Protein AF-A0A932UAV8-F1 (afdb_monomer_lite)

Secondary structure (DSSP, 8-state):
---HHHHHHHHHS-HHHHHHHHHTT--SHHHHHHHHHHHHSTT-EE-HHHHHHHHT-S-HHHHHHHHHHHHHTTSEEEEEETTEEEEEE---HHHIIIIIHHHHHHSS-HHHHHHHHHHHHHHHHHHHTS-------

Structure (mmCIF, N/CA/C/O backbone):
data_AF-A0A932UAV8-F1
#
_entry.id   AF-A0A932UAV8-F1
#
loop_
_atom_site.group_PDB
_atom_site.id
_atom_site.type_symbol
_atom_site.label_atom_id
_atom_site.label_alt_id
_atom_site.label_comp_id
_atom_site.label_asym_id
_atom_site.label_entity_id
_atom_site.label_seq_id
_atom_site.pdbx_PDB_ins_code
_atom_site.Cartn_x
_atom_site.Cartn_y
_atom_site.Cartn_z
_atom_site.occupancy
_atom_site.B_iso_or_equiv
_atom_site.auth_seq_id
_atom_site.auth_comp_id
_atom_site.auth_asym_id
_atom_site.auth_atom_id
_atom_site.pdbx_PDB_model_num
ATOM 1 N N . MET A 1 1 ? -23.025 15.749 12.749 1.00 43.56 1 MET A N 1
ATOM 2 C CA . MET A 1 1 ? -23.754 14.671 13.447 1.00 43.56 1 MET A CA 1
ATOM 3 C C . MET A 1 1 ? -23.169 13.366 12.948 1.00 43.56 1 MET A C 1
ATOM 5 O O . MET A 1 1 ? -23.344 13.074 11.774 1.00 43.56 1 MET A O 1
ATOM 9 N N . LEU A 1 2 ? -22.379 12.678 13.774 1.00 46.59 2 LEU A N 1
ATOM 10 C CA . LEU A 1 2 ? -21.867 11.349 13.431 1.00 46.59 2 LEU A CA 1
ATOM 11 C C . LEU A 1 2 ? -23.029 10.349 13.519 1.00 46.59 2 LEU A C 1
ATOM 13 O O . LEU A 1 2 ? -23.882 10.472 14.400 1.00 46.59 2 LEU A O 1
ATOM 17 N N . SER A 1 3 ? -23.096 9.406 12.582 1.00 54.75 3 SER A N 1
ATOM 18 C CA . SER A 1 3 ? -24.068 8.305 12.627 1.00 54.75 3 SER A CA 1
ATOM 19 C C . SER A 1 3 ? -23.856 7.461 13.894 1.00 54.75 3 SER A C 1
ATOM 21 O O . SER A 1 3 ? -22.733 7.344 14.374 1.00 54.75 3 SER A O 1
ATOM 23 N N . VAL A 1 4 ? -24.903 6.822 14.429 1.00 53.62 4 VAL A N 1
ATOM 24 C CA . VAL A 1 4 ? -24.816 5.941 15.619 1.00 53.62 4 VAL A CA 1
ATOM 25 C C . VAL A 1 4 ? -23.748 4.842 15.449 1.00 53.62 4 VAL A C 1
ATOM 27 O O . VAL A 1 4 ? -23.095 4.467 16.422 1.00 53.62 4 VAL A O 1
ATOM 30 N N . ASN A 1 5 ? -23.487 4.398 14.212 1.00 55.03 5 ASN A N 1
ATOM 31 C CA . ASN A 1 5 ? -22.385 3.478 13.899 1.00 55.03 5 ASN A CA 1
ATOM 32 C C . ASN A 1 5 ? -20.998 4.135 13.968 1.00 55.03 5 ASN A C 1
ATOM 34 O O . ASN A 1 5 ? -20.042 3.487 14.379 1.00 55.03 5 ASN A O 1
ATOM 38 N N . GLU A 1 6 ? -20.865 5.412 13.604 1.00 53.34 6 GLU A N 1
ATOM 39 C CA . GLU A 1 6 ? -19.584 6.123 13.690 1.00 53.34 6 GLU A CA 1
ATOM 40 C C . GLU A 1 6 ? -19.158 6.345 15.141 1.00 53.34 6 GLU A C 1
ATOM 42 O O . GLU A 1 6 ? -17.980 6.203 15.440 1.00 53.34 6 GLU A O 1
ATOM 47 N N . THR A 1 7 ? -20.095 6.623 16.053 1.00 55.97 7 THR A N 1
ATOM 48 C CA . THR A 1 7 ? -19.791 6.776 17.486 1.00 55.97 7 THR A CA 1
ATOM 49 C C . THR A 1 7 ? -19.331 5.456 18.110 1.00 55.97 7 THR A C 1
ATOM 51 O O . THR A 1 7 ? -18.426 5.443 18.937 1.00 55.97 7 THR A O 1
ATOM 54 N N . ARG A 1 8 ? -19.919 4.328 17.695 1.00 55.84 8 ARG A N 1
ATOM 55 C CA . ARG A 1 8 ? -19.572 2.991 18.200 1.00 55.84 8 ARG A CA 1
ATOM 56 C C . ARG A 1 8 ? -18.210 2.513 17.687 1.00 55.84 8 ARG A C 1
ATOM 58 O O . ARG A 1 8 ? -17.405 2.020 18.468 1.00 55.84 8 ARG A O 1
ATOM 65 N N . VAL A 1 9 ? -17.926 2.734 16.404 1.00 56.09 9 VAL A N 1
ATOM 66 C CA . VAL A 1 9 ? -16.630 2.401 15.792 1.00 56.09 9 VAL A CA 1
ATOM 67 C C . VAL A 1 9 ? -15.515 3.339 16.271 1.00 56.09 9 VAL A C 1
ATOM 69 O O . VAL A 1 9 ? -14.399 2.879 16.484 1.00 56.09 9 VAL A O 1
ATOM 72 N N . ALA A 1 10 ? -15.807 4.619 16.532 1.00 55.34 10 ALA A N 1
ATOM 73 C CA . ALA A 1 10 ? -14.852 5.557 17.136 1.00 55.34 10 ALA A CA 1
ATOM 74 C C . ALA A 1 10 ? -14.474 5.205 18.588 1.00 55.34 10 ALA A C 1
ATOM 76 O O . ALA A 1 10 ? -13.450 5.661 19.078 1.00 55.34 10 ALA A O 1
ATOM 77 N N . HIS A 1 11 ? -15.280 4.398 19.287 1.00 52.75 11 HIS A N 1
ATOM 78 C CA . HIS A 1 11 ? -14.905 3.838 20.589 1.00 52.75 11 HIS A CA 1
ATOM 79 C C . HIS A 1 11 ? -14.075 2.547 20.476 1.00 52.75 11 HIS A C 1
ATOM 81 O O . HIS A 1 11 ? -13.339 2.231 21.408 1.00 52.75 11 HIS A O 1
ATOM 87 N N . LEU A 1 12 ? -14.196 1.808 19.366 1.00 52.94 12 LEU A N 1
ATOM 88 C CA . LEU A 1 12 ? -13.454 0.564 19.101 1.00 52.94 12 LEU A CA 1
ATOM 89 C C . LEU A 1 12 ? -12.072 0.823 18.497 1.00 52.94 12 LEU A C 1
ATOM 91 O O . LEU A 1 12 ? -11.133 0.074 18.745 1.00 52.94 12 LEU A O 1
ATOM 95 N N . LEU A 1 13 ? -11.942 1.904 17.734 1.00 57.59 13 LEU A N 1
ATOM 96 C CA . LEU A 1 13 ? -10.672 2.407 17.244 1.00 57.59 13 LEU A CA 1
ATOM 97 C C . LEU A 1 13 ? -10.260 3.571 18.122 1.00 57.59 13 LEU A C 1
ATOM 99 O O . LEU A 1 13 ? -10.913 4.609 18.100 1.00 57.59 13 LEU A O 1
ATOM 103 N N . ALA A 1 14 ? -9.154 3.442 18.852 1.00 59.00 14 ALA A N 1
ATOM 104 C CA . ALA A 1 14 ? -8.513 4.647 19.357 1.00 59.00 14 ALA A CA 1
ATOM 105 C C . ALA A 1 14 ? -8.225 5.547 18.140 1.00 59.00 14 ALA A C 1
ATOM 107 O O . ALA A 1 14 ? -7.671 5.063 17.150 1.00 59.00 14 ALA A O 1
ATOM 108 N N . ASP A 1 15 ? -8.595 6.832 18.192 1.00 57.00 15 ASP A N 1
ATOM 109 C CA . ASP A 1 15 ? -8.359 7.810 17.109 1.00 57.00 15 ASP A CA 1
ATOM 110 C C . ASP A 1 15 ? -6.904 7.772 16.578 1.00 57.00 15 ASP A C 1
ATOM 112 O O . ASP A 1 15 ? -6.629 8.085 15.415 1.00 57.00 15 ASP A O 1
ATOM 116 N N . ASP A 1 16 ? -5.973 7.303 17.412 1.00 64.81 16 ASP A N 1
ATOM 117 C CA . ASP A 1 16 ? -4.572 7.074 17.087 1.00 64.81 16 ASP A CA 1
ATOM 118 C C . ASP A 1 16 ? -4.305 5.940 16.084 1.00 64.81 16 ASP A C 1
ATOM 120 O O . ASP A 1 16 ? -3.367 6.065 15.304 1.00 64.81 16 ASP A O 1
ATOM 124 N N . GLU A 1 17 ? -5.089 4.860 16.021 1.00 68.44 17 GLU A N 1
ATOM 125 C CA . GLU A 1 17 ? -4.768 3.691 15.176 1.00 68.44 17 GLU A CA 1
ATOM 126 C C . GLU A 1 17 ? -4.988 3.966 13.689 1.00 68.44 17 GLU A C 1
ATOM 128 O O . GLU A 1 17 ? -4.138 3.678 12.842 1.00 68.44 17 GLU A O 1
ATOM 133 N N . VAL A 1 18 ? -6.106 4.607 13.356 1.00 70.06 18 VAL A N 1
ATOM 134 C CA . VAL A 1 18 ? -6.336 5.074 11.985 1.00 70.06 18 VAL A CA 1
ATOM 135 C C . VAL A 1 18 ? -5.439 6.276 11.688 1.00 70.06 18 VAL A C 1
ATOM 137 O O . VAL A 1 18 ? -4.898 6.395 10.586 1.00 70.06 18 VAL A O 1
ATOM 140 N N . GLY A 1 19 ? -5.190 7.112 12.705 1.00 72.12 19 GLY A N 1
ATOM 141 C CA . GLY A 1 19 ? -4.146 8.135 12.716 1.00 72.12 19 GLY A CA 1
ATOM 142 C C . GLY A 1 19 ? -2.790 7.609 12.245 1.00 72.12 19 GLY A C 1
ATOM 143 O O . GLY A 1 19 ? -2.144 8.244 11.410 1.00 72.12 19 GLY A O 1
ATOM 144 N N . VAL A 1 20 ? -2.377 6.438 12.734 1.00 77.44 20 VAL A N 1
ATOM 145 C CA . VAL A 1 20 ? -1.132 5.765 12.350 1.00 77.44 20 VAL A CA 1
ATOM 146 C C . VAL A 1 20 ? -1.156 5.377 10.874 1.00 77.44 20 VAL A C 1
ATOM 148 O O . VAL A 1 20 ? -0.211 5.722 10.172 1.00 77.44 20 VAL A O 1
ATOM 151 N N . LEU A 1 21 ? -2.238 4.776 10.360 1.00 78.25 21 LEU A N 1
ATOM 152 C CA . LEU A 1 21 ? -2.345 4.445 8.928 1.00 78.25 21 LEU A CA 1
ATOM 153 C C . LEU A 1 21 ? -2.166 5.680 8.035 1.00 78.25 21 LEU A C 1
ATOM 155 O O . LEU A 1 21 ? -1.359 5.656 7.101 1.00 78.25 21 LEU A O 1
ATOM 159 N N . TRP A 1 22 ? -2.855 6.782 8.350 1.00 80.81 22 TRP A N 1
ATOM 160 C CA . TRP A 1 22 ? -2.721 8.024 7.584 1.00 80.81 22 TRP A CA 1
ATOM 161 C C . TRP A 1 22 ? -1.314 8.615 7.673 1.00 80.81 22 TRP A C 1
ATOM 163 O O . TRP A 1 22 ? -0.756 9.001 6.645 1.00 80.81 22 TRP A O 1
ATOM 173 N N . LYS A 1 23 ? -0.723 8.665 8.874 1.00 81.00 23 LYS A N 1
ATOM 174 C CA . LYS A 1 23 ? 0.645 9.171 9.092 1.00 81.00 23 LYS A CA 1
ATOM 175 C C . LYS A 1 23 ? 1.697 8.312 8.386 1.00 81.00 23 LYS A C 1
ATOM 177 O O . LYS A 1 23 ? 2.715 8.839 7.952 1.00 81.00 23 LYS A O 1
ATOM 182 N N . SER A 1 24 ? 1.435 7.018 8.220 1.00 79.50 24 SER A N 1
ATOM 183 C CA . SER A 1 24 ? 2.285 6.088 7.474 1.00 79.50 24 SER A CA 1
ATOM 184 C C . SER A 1 24 ? 2.089 6.152 5.950 1.00 79.50 24 SER A C 1
ATOM 186 O O . SER A 1 24 ? 2.740 5.417 5.211 1.00 79.50 24 SER A O 1
ATOM 188 N N . GLY A 1 25 ? 1.209 7.028 5.454 1.00 83.75 25 GLY A N 1
ATOM 189 C CA . GLY A 1 25 ? 0.962 7.215 4.023 1.00 83.75 25 GLY A CA 1
ATOM 190 C C . GLY A 1 25 ? -0.101 6.286 3.432 1.00 83.75 25 GLY A C 1
ATOM 191 O O . GLY A 1 25 ? -0.342 6.351 2.226 1.00 83.75 25 GLY A O 1
ATOM 192 N N . VAL A 1 26 ? -0.772 5.467 4.253 1.00 87.50 26 VAL A N 1
ATOM 193 C CA . VAL A 1 26 ? -1.912 4.623 3.859 1.00 87.50 26 VAL A CA 1
ATOM 194 C C . VAL A 1 26 ? -3.192 5.451 3.935 1.00 87.50 26 VAL A C 1
ATOM 196 O O . VAL A 1 26 ? -3.972 5.382 4.881 1.00 87.50 26 VAL A O 1
ATOM 199 N N . ASP A 1 27 ? -3.386 6.302 2.933 1.00 86.94 27 ASP A N 1
ATOM 200 C CA . ASP A 1 27 ? -4.450 7.305 2.922 1.00 86.94 27 ASP A CA 1
ATOM 201 C C . ASP A 1 27 ? -5.565 7.044 1.905 1.00 86.94 27 ASP A C 1
ATOM 203 O O . ASP A 1 27 ? -6.508 7.835 1.802 1.00 86.94 27 ASP A O 1
ATOM 207 N N . ASP A 1 28 ? -5.477 5.936 1.178 1.00 88.69 28 ASP A N 1
ATOM 208 C CA . ASP A 1 28 ? -6.475 5.476 0.226 1.00 88.69 28 ASP A CA 1
ATOM 209 C C . ASP A 1 28 ? -6.593 3.943 0.247 1.00 88.69 28 ASP A C 1
ATOM 211 O O . ASP A 1 28 ? -5.780 3.228 0.841 1.00 88.69 28 ASP A O 1
ATOM 215 N N . LEU A 1 29 ? -7.654 3.437 -0.380 1.00 88.62 29 LEU A N 1
ATOM 216 C CA . LEU A 1 29 ? -7.998 2.021 -0.364 1.00 88.62 29 LEU A CA 1
ATOM 217 C C . LEU A 1 29 ? -7.002 1.184 -1.167 1.00 88.62 29 LEU A C 1
ATOM 219 O O . LEU A 1 29 ? -6.728 0.050 -0.788 1.00 88.62 29 LEU A O 1
ATOM 223 N N . ALA A 1 30 ? -6.448 1.722 -2.256 1.00 91.69 30 ALA A N 1
ATOM 224 C CA . ALA A 1 30 ? -5.487 0.986 -3.068 1.00 91.69 30 ALA A CA 1
ATOM 225 C C . ALA A 1 30 ? -4.212 0.717 -2.264 1.00 91.69 30 ALA A C 1
ATOM 227 O O . ALA A 1 30 ? -3.760 -0.424 -2.184 1.00 91.69 30 ALA A O 1
ATOM 228 N N . LYS A 1 31 ? -3.689 1.743 -1.586 1.00 92.62 31 LYS A N 1
ATOM 229 C CA . LYS A 1 31 ? -2.536 1.611 -0.693 1.00 92.62 31 LYS A CA 1
ATOM 230 C C . LYS A 1 31 ? -2.799 0.655 0.455 1.00 92.62 31 LYS A C 1
ATOM 232 O O . LYS A 1 31 ? -1.966 -0.203 0.723 1.00 92.62 31 LYS A O 1
ATOM 237 N N . TYR A 1 32 ? -3.964 0.767 1.094 1.00 91.12 32 TYR A N 1
ATOM 238 C CA . TYR A 1 32 ? -4.336 -0.145 2.172 1.00 91.12 32 TYR A CA 1
ATOM 239 C C . TYR A 1 32 ? -4.330 -1.596 1.695 1.00 91.12 32 TYR A C 1
ATOM 241 O O . TYR A 1 32 ? -3.708 -2.437 2.329 1.00 91.12 32 TYR A O 1
ATOM 249 N N . ARG A 1 33 ? -4.938 -1.883 0.539 1.00 91.88 33 ARG A N 1
ATOM 250 C CA . ARG A 1 33 ? -5.015 -3.241 -0.022 1.00 91.88 33 ARG A CA 1
ATOM 251 C C . ARG A 1 33 ? -3.648 -3.792 -0.427 1.00 91.88 33 ARG A C 1
ATOM 253 O O . ARG A 1 33 ? -3.401 -4.975 -0.227 1.00 91.88 33 ARG A O 1
ATOM 260 N N . ILE A 1 34 ? -2.756 -2.953 -0.961 1.00 94.25 34 ILE A N 1
ATOM 261 C CA . ILE A 1 34 ? -1.366 -3.342 -1.259 1.00 94.25 34 ILE A CA 1
ATOM 262 C C . ILE A 1 34 ? -0.641 -3.746 0.023 1.00 94.25 34 ILE A C 1
ATOM 264 O O . ILE A 1 34 ? -0.015 -4.803 0.075 1.00 94.25 34 ILE A O 1
ATOM 268 N N . VAL A 1 35 ? -0.728 -2.911 1.057 1.00 91.62 35 VAL A N 1
ATOM 269 C CA . VAL A 1 35 ? -0.004 -3.154 2.303 1.00 91.62 35 VAL A CA 1
ATOM 270 C C . VAL A 1 35 ? -0.618 -4.312 3.092 1.00 91.62 35 VAL A C 1
ATOM 272 O O . VAL A 1 35 ? 0.126 -5.138 3.601 1.00 91.62 35 VAL A O 1
ATOM 275 N N . GLU A 1 36 ? -1.947 -4.443 3.121 1.00 90.81 36 GLU A N 1
ATOM 276 C CA . GLU A 1 36 ? -2.663 -5.603 3.677 1.00 90.81 36 GLU A CA 1
ATOM 277 C C . GLU A 1 36 ? -2.211 -6.905 2.994 1.00 90.81 36 GLU A C 1
ATOM 279 O O . GLU A 1 36 ? -1.921 -7.891 3.672 1.00 90.81 36 GLU A O 1
ATOM 284 N N . HIS A 1 37 ? -2.098 -6.905 1.659 1.00 92.62 37 HIS A N 1
ATOM 285 C CA . HIS A 1 37 ? -1.607 -8.053 0.889 1.00 92.62 37 HIS A CA 1
ATOM 286 C C . HIS A 1 37 ? -0.177 -8.429 1.283 1.00 92.62 37 HIS A C 1
ATOM 288 O O . HIS A 1 37 ? 0.094 -9.578 1.619 1.00 92.62 37 HIS A O 1
ATOM 294 N N . LEU A 1 38 ? 0.731 -7.453 1.276 1.00 92.12 38 LEU A N 1
ATOM 295 C CA . LEU A 1 38 ? 2.133 -7.652 1.641 1.00 92.12 38 LEU A CA 1
ATOM 296 C C . LEU A 1 38 ? 2.319 -8.027 3.115 1.00 92.12 38 LEU A C 1
ATOM 298 O O . LEU A 1 38 ? 3.261 -8.735 3.443 1.00 92.12 38 LEU A O 1
ATOM 302 N N . TRP A 1 39 ? 1.437 -7.577 4.004 1.00 89.31 39 TRP A N 1
ATOM 303 C CA . TRP A 1 39 ? 1.460 -7.956 5.414 1.00 89.31 39 TRP A CA 1
ATOM 304 C C . TRP A 1 39 ? 1.073 -9.422 5.613 1.00 89.31 39 TRP A C 1
ATOM 306 O O . TRP A 1 39 ? 1.747 -10.145 6.342 1.00 89.31 39 TRP A O 1
ATOM 316 N N . ARG A 1 40 ? 0.018 -9.880 4.925 1.00 88.31 40 ARG A N 1
ATOM 317 C CA . ARG A 1 40 ? -0.423 -11.284 4.961 1.00 88.31 40 ARG A CA 1
ATOM 318 C C . ARG A 1 40 ? 0.555 -12.228 4.259 1.00 88.31 40 ARG A C 1
ATOM 320 O O . ARG A 1 40 ? 0.679 -13.381 4.658 1.00 88.31 40 ARG A O 1
ATOM 327 N N . GLU A 1 41 ? 1.249 -11.743 3.234 1.00 91.00 41 GLU A N 1
ATOM 328 C CA . GLU A 1 41 ? 2.231 -12.502 2.456 1.00 91.00 41 GLU A CA 1
ATOM 329 C C . GLU A 1 41 ? 3.604 -11.779 2.444 1.00 91.00 41 GLU A C 1
ATOM 331 O O . GLU A 1 41 ? 4.024 -11.254 1.411 1.00 91.00 41 GLU A O 1
ATOM 336 N N . PRO A 1 42 ? 4.353 -11.745 3.566 1.00 86.12 42 PRO A N 1
ATOM 337 C CA . PRO A 1 42 ? 5.547 -10.896 3.722 1.00 86.12 42 PRO A CA 1
ATOM 338 C C . PRO A 1 42 ? 6.748 -11.304 2.862 1.00 86.12 42 PRO A C 1
ATOM 340 O O . PRO A 1 42 ? 7.696 -10.533 2.712 1.00 86.12 42 PRO A O 1
ATOM 343 N N . HIS A 1 43 ? 6.724 -12.507 2.288 1.00 88.31 43 HIS A N 1
ATOM 344 C CA . HIS A 1 43 ? 7.742 -12.987 1.351 1.00 88.31 43 HIS A CA 1
ATOM 345 C C . HIS A 1 43 ? 7.420 -12.646 -0.110 1.00 88.31 43 HIS A C 1
ATOM 347 O O . HIS A 1 43 ? 8.245 -12.891 -0.989 1.00 88.31 43 HIS A O 1
ATOM 353 N N . THR A 1 44 ? 6.245 -12.073 -0.375 1.00 90.88 44 THR A N 1
ATOM 354 C CA . THR A 1 44 ? 5.837 -11.674 -1.718 1.00 90.88 44 THR A CA 1
ATOM 355 C C . THR A 1 44 ? 6.551 -10.388 -2.128 1.00 90.88 44 THR A C 1
ATOM 357 O O . THR A 1 44 ? 6.562 -9.388 -1.408 1.00 90.88 44 THR A O 1
ATOM 360 N N . ALA A 1 45 ? 7.112 -10.404 -3.335 1.00 93.56 45 ALA A N 1
ATOM 361 C CA . ALA A 1 45 ? 7.535 -9.216 -4.058 1.00 93.56 45 ALA A CA 1
ATOM 362 C C . ALA A 1 45 ? 6.938 -9.260 -5.467 1.00 93.56 45 ALA A C 1
ATOM 364 O O . ALA A 1 45 ? 6.861 -10.326 -6.076 1.00 93.56 45 ALA A O 1
ATOM 365 N N . GLY A 1 46 ? 6.512 -8.112 -5.986 1.00 94.81 46 GLY A N 1
ATOM 366 C CA . GLY A 1 46 ? 5.864 -8.039 -7.294 1.00 94.81 46 GLY A CA 1
ATOM 367 C C . GLY A 1 46 ? 6.042 -6.688 -7.963 1.00 94.81 46 GLY A C 1
ATOM 368 O O . GLY A 1 46 ? 6.351 -5.695 -7.309 1.00 94.81 46 GLY A O 1
ATOM 369 N N . ASP A 1 47 ? 5.863 -6.647 -9.276 1.00 96.25 47 ASP A N 1
ATOM 370 C CA . ASP A 1 47 ? 5.815 -5.398 -10.029 1.00 96.25 47 ASP A CA 1
ATOM 371 C C . ASP A 1 47 ? 4.409 -4.765 -9.977 1.00 96.25 47 ASP A C 1
ATOM 373 O O . ASP A 1 47 ? 3.459 -5.307 -9.400 1.00 96.25 47 ASP A O 1
ATOM 377 N N . ALA A 1 48 ? 4.246 -3.593 -10.591 1.00 95.75 48 ALA A N 1
ATOM 378 C CA . ALA A 1 48 ? 2.950 -2.917 -10.621 1.00 95.75 48 ALA A CA 1
ATOM 379 C C . ALA A 1 48 ? 1.853 -3.752 -11.317 1.00 95.75 48 ALA A C 1
ATOM 381 O O . ALA A 1 48 ? 0.683 -3.660 -10.938 1.00 95.75 48 ALA A O 1
ATOM 382 N N . ALA A 1 49 ? 2.208 -4.586 -12.302 1.00 96.06 49 ALA A N 1
ATOM 383 C CA . ALA A 1 49 ? 1.256 -5.426 -13.026 1.00 96.06 49 ALA A CA 1
ATOM 384 C C . ALA A 1 49 ? 0.754 -6.591 -12.165 1.00 96.06 49 ALA A C 1
ATOM 386 O O . ALA A 1 49 ? -0.442 -6.900 -12.184 1.00 96.06 49 ALA A O 1
ATOM 387 N N . TYR A 1 50 ? 1.642 -7.189 -11.369 1.00 96.12 50 TYR A N 1
ATOM 388 C CA . TYR A 1 50 ? 1.317 -8.180 -10.356 1.00 96.12 50 TYR A CA 1
ATOM 389 C C . TYR A 1 50 ? 0.275 -7.630 -9.381 1.00 96.12 50 TYR A C 1
ATOM 391 O O . TYR A 1 50 ? -0.799 -8.218 -9.249 1.00 96.12 50 TYR A O 1
ATOM 399 N N . PHE A 1 51 ? 0.536 -6.475 -8.758 1.00 96.19 51 PHE A N 1
ATOM 400 C CA . PHE A 1 51 ? -0.398 -5.893 -7.788 1.00 96.19 51 PHE A CA 1
ATOM 401 C C . PHE A 1 51 ? -1.723 -5.490 -8.428 1.00 96.19 51 PHE A C 1
ATOM 403 O O . PHE A 1 51 ? -2.779 -5.788 -7.870 1.00 96.19 51 PHE A O 1
ATOM 410 N N . ALA A 1 52 ? -1.692 -4.878 -9.616 1.00 95.75 52 ALA A N 1
ATOM 411 C CA . ALA A 1 52 ? -2.911 -4.491 -10.316 1.00 95.75 52 ALA A CA 1
ATOM 412 C C . ALA A 1 52 ? -3.805 -5.707 -10.600 1.00 95.75 52 ALA A C 1
ATOM 414 O O . ALA A 1 52 ? -5.000 -5.682 -10.311 1.00 95.75 52 ALA A O 1
ATOM 415 N N . ARG A 1 53 ? -3.221 -6.809 -11.086 1.00 96.19 53 ARG A N 1
ATOM 416 C CA . ARG A 1 53 ? -3.957 -8.050 -11.356 1.00 96.19 53 ARG A CA 1
ATOM 417 C C . ARG A 1 53 ? -4.442 -8.720 -10.073 1.00 96.19 53 ARG A C 1
ATOM 419 O O . ARG A 1 53 ? -5.608 -9.091 -9.987 1.00 96.19 53 ARG A O 1
ATOM 426 N N . ARG A 1 54 ? -3.558 -8.877 -9.084 1.00 95.88 54 ARG A N 1
ATOM 427 C CA . ARG A 1 54 ? -3.842 -9.593 -7.833 1.00 95.88 54 ARG A CA 1
ATOM 428 C C . ARG A 1 5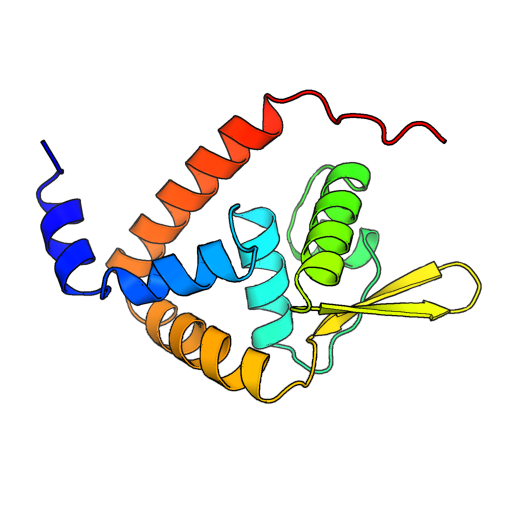4 ? -4.936 -8.912 -7.015 1.00 95.88 54 ARG A C 1
ATOM 430 O O . ARG A 1 54 ? -5.740 -9.607 -6.400 1.00 95.88 54 ARG A O 1
ATOM 437 N N . LEU A 1 55 ? -4.964 -7.579 -7.023 1.00 94.56 55 LEU A N 1
ATOM 438 C CA . LEU A 1 55 ? -5.876 -6.762 -6.218 1.00 94.56 55 LEU A CA 1
ATOM 439 C C . LEU A 1 55 ? -7.061 -6.198 -7.017 1.00 94.56 55 LEU A C 1
ATOM 441 O O . LEU A 1 55 ? -7.918 -5.530 -6.439 1.00 94.56 55 LEU A O 1
ATOM 445 N N . GLY A 1 56 ? -7.132 -6.476 -8.324 1.00 93.75 56 GLY A N 1
ATOM 446 C CA . GLY A 1 56 ? -8.227 -6.045 -9.195 1.00 93.75 56 GLY A CA 1
ATOM 447 C C . GLY A 1 56 ? -8.214 -4.551 -9.535 1.00 93.75 56 GLY A C 1
ATOM 448 O O . GLY A 1 56 ? -9.268 -3.967 -9.770 1.00 93.75 56 GLY A O 1
ATOM 449 N N . PHE A 1 57 ? -7.048 -3.902 -9.551 1.00 92.50 57 PHE A N 1
ATOM 450 C CA . PHE A 1 57 ? -6.939 -2.501 -9.958 1.00 92.50 57 PHE A CA 1
ATOM 451 C C . PHE A 1 57 ? -6.937 -2.371 -11.483 1.00 92.50 57 PHE A C 1
ATOM 453 O O . PHE A 1 57 ? -6.158 -3.009 -12.185 1.00 92.50 57 PHE A O 1
ATOM 460 N N . HIS A 1 58 ? -7.773 -1.476 -12.005 1.00 88.38 58 HIS A N 1
ATOM 461 C CA . HIS A 1 58 ? -7.949 -1.300 -13.452 1.00 88.38 58 HIS A CA 1
ATOM 462 C C . HIS A 1 58 ? -6.892 -0.408 -14.125 1.00 88.38 58 HIS A C 1
ATOM 464 O O . HIS A 1 58 ? -6.876 -0.299 -15.346 1.00 88.38 58 HIS A O 1
ATOM 470 N N . SER A 1 59 ? -6.023 0.260 -13.359 1.00 91.00 59 SER A N 1
ATOM 471 C CA . SER A 1 59 ? -5.019 1.186 -13.897 1.00 91.00 59 SER A CA 1
ATOM 472 C C . SER A 1 59 ? -3.626 0.829 -13.397 1.00 91.00 59 SER A C 1
ATOM 474 O O . SER A 1 59 ? -3.317 0.983 -12.213 1.00 91.00 59 SER A O 1
ATOM 476 N N . LEU A 1 60 ? -2.773 0.395 -14.328 1.00 93.06 60 LEU A N 1
ATOM 477 C CA . LEU A 1 60 ? -1.370 0.099 -14.053 1.00 93.06 60 LEU A CA 1
ATOM 478 C C . LEU A 1 60 ? -0.612 1.354 -13.600 1.00 93.06 60 LEU A C 1
ATOM 480 O O . LEU A 1 60 ? 0.069 1.319 -12.583 1.00 93.06 60 LEU A O 1
ATOM 484 N N . GLU A 1 61 ? -0.803 2.477 -14.300 1.00 92.62 61 GLU A N 1
ATOM 485 C CA . GLU A 1 61 ? -0.172 3.763 -13.973 1.00 92.62 61 GLU A CA 1
ATOM 486 C C . GLU A 1 61 ? -0.499 4.206 -12.541 1.00 92.62 61 GLU A C 1
ATOM 488 O O . GLU A 1 61 ? 0.394 4.542 -11.769 1.00 92.62 61 GLU A O 1
ATOM 493 N N . ARG A 1 62 ? -1.775 4.140 -12.137 1.00 90.31 62 ARG A N 1
ATOM 494 C CA . ARG A 1 62 ? -2.177 4.499 -10.769 1.00 90.31 62 ARG A CA 1
ATOM 495 C C . ARG A 1 62 ? -1.663 3.517 -9.729 1.00 90.31 62 ARG A C 1
ATOM 497 O O . ARG A 1 62 ? -1.298 3.945 -8.641 1.00 90.31 62 ARG A O 1
ATOM 504 N N . THR A 1 63 ? -1.613 2.229 -10.064 1.00 94.44 63 THR A N 1
ATOM 505 C CA . THR A 1 63 ? -1.014 1.217 -9.184 1.00 94.44 63 THR A CA 1
ATOM 506 C C . THR A 1 63 ? 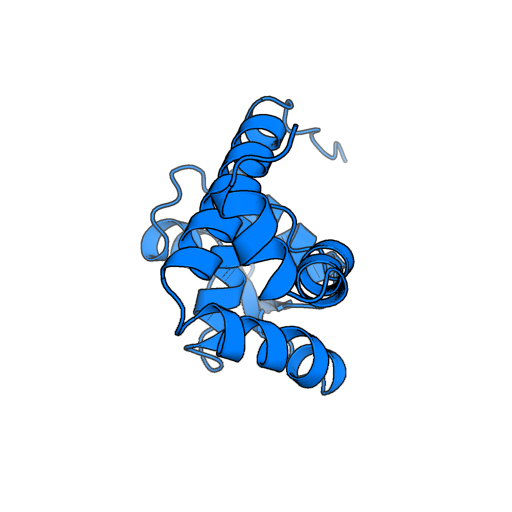0.457 1.537 -8.939 1.00 94.44 63 THR A C 1
ATOM 508 O O . THR A 1 63 ? 0.899 1.529 -7.795 1.00 94.44 63 THR A O 1
ATOM 511 N N . GLN A 1 64 ? 1.195 1.903 -9.990 1.00 94.62 64 GLN A N 1
ATOM 512 C CA . GLN A 1 64 ? 2.595 2.292 -9.875 1.00 94.62 64 GLN A CA 1
ATOM 513 C C . GLN A 1 64 ? 2.784 3.565 -9.044 1.00 94.62 64 GLN A C 1
ATOM 515 O O . GLN A 1 64 ? 3.641 3.582 -8.169 1.00 94.62 64 GLN A O 1
ATOM 520 N N . VAL A 1 65 ? 1.943 4.586 -9.235 1.00 93.25 65 VAL A N 1
ATOM 521 C CA . VAL A 1 65 ? 1.962 5.797 -8.394 1.00 93.25 65 VAL A CA 1
ATOM 522 C C . VAL A 1 65 ? 1.724 5.456 -6.921 1.00 93.25 65 VAL A C 1
ATOM 524 O O . VAL A 1 65 ? 2.466 5.924 -6.065 1.00 93.25 65 VAL A O 1
ATOM 527 N N . SER A 1 66 ? 0.733 4.616 -6.607 1.00 93.75 66 SER A N 1
ATOM 528 C CA . SER A 1 66 ? 0.479 4.189 -5.225 1.00 93.75 66 SER A CA 1
ATOM 529 C C . SER A 1 66 ? 1.658 3.420 -4.623 1.00 93.75 66 SER A C 1
ATOM 531 O O . SER A 1 66 ? 1.970 3.623 -3.453 1.00 93.75 66 SER A O 1
ATOM 533 N N . LEU A 1 67 ? 2.314 2.557 -5.404 1.00 95.56 67 LEU A N 1
ATOM 534 C CA . LEU A 1 67 ? 3.506 1.827 -4.971 1.00 95.56 67 LEU A CA 1
ATOM 535 C C . LEU A 1 67 ? 4.681 2.777 -4.714 1.00 95.56 67 LEU A C 1
ATOM 537 O O . LEU A 1 67 ? 5.311 2.690 -3.666 1.00 95.56 67 LEU A O 1
ATOM 541 N N . ASP A 1 68 ? 4.941 3.720 -5.617 1.00 94.44 68 ASP A N 1
ATOM 542 C CA . ASP A 1 68 ? 6.010 4.706 -5.447 1.00 94.44 68 ASP A CA 1
ATOM 543 C C . ASP A 1 68 ? 5.755 5.611 -4.223 1.00 94.44 68 ASP A C 1
ATOM 545 O O . ASP A 1 68 ? 6.670 5.845 -3.438 1.00 94.44 68 ASP A O 1
ATOM 549 N N . GLU A 1 69 ? 4.511 6.041 -3.981 1.00 93.62 69 GLU A N 1
ATOM 550 C CA . GLU A 1 69 ? 4.141 6.797 -2.771 1.00 93.62 69 GLU A CA 1
ATOM 551 C C . GLU A 1 69 ? 4.340 5.981 -1.475 1.00 93.62 69 GLU A C 1
ATOM 553 O O . GLU A 1 69 ? 4.714 6.539 -0.444 1.00 93.62 69 GLU A O 1
ATOM 558 N N . LEU A 1 70 ? 4.109 4.663 -1.504 1.00 92.62 70 LEU A N 1
ATOM 559 C CA . LEU A 1 70 ? 4.364 3.772 -0.361 1.00 92.62 70 LEU A CA 1
ATOM 560 C C . LEU A 1 70 ? 5.862 3.510 -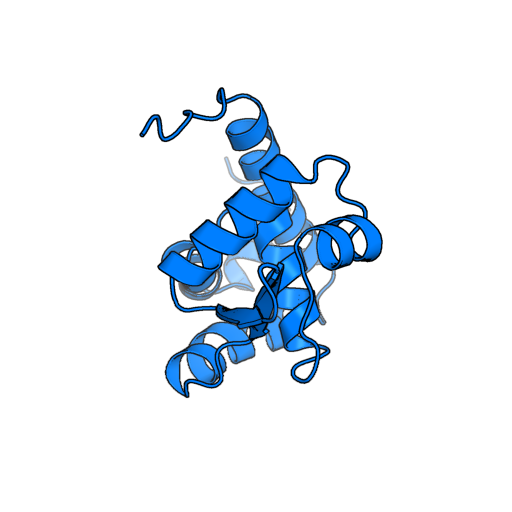0.131 1.00 92.62 70 LEU A C 1
ATOM 562 O O . LEU A 1 70 ? 6.277 3.246 0.999 1.00 92.62 70 LEU A O 1
ATOM 566 N N . VAL A 1 71 ? 6.675 3.574 -1.190 1.00 93.56 71 VAL A N 1
ATOM 567 C CA . VAL A 1 71 ? 8.140 3.556 -1.074 1.00 93.56 71 VAL A CA 1
ATOM 568 C C . VAL A 1 71 ? 8.623 4.849 -0.426 1.00 93.56 71 VAL A C 1
ATOM 570 O O . VAL A 1 71 ? 9.431 4.798 0.498 1.00 93.56 71 VAL A O 1
ATOM 573 N N . GLU A 1 72 ? 8.099 6.002 -0.858 1.00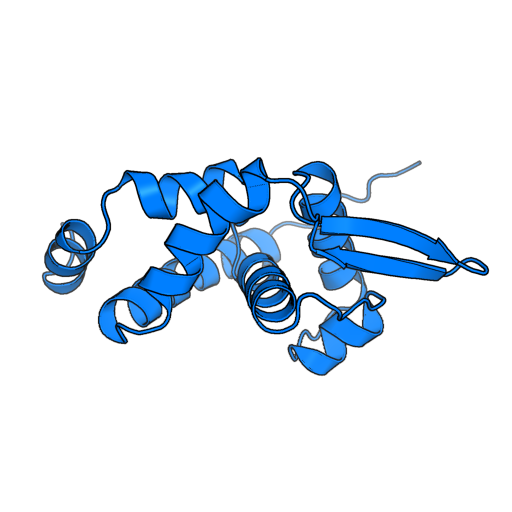 91.50 72 GLU A N 1
ATOM 574 C CA . GLU A 1 72 ? 8.411 7.307 -0.258 1.00 91.50 72 GLU A CA 1
ATOM 575 C C . GLU A 1 72 ? 8.043 7.359 1.237 1.00 91.50 72 GLU A C 1
ATOM 577 O O . GLU A 1 72 ? 8.745 8.005 2.014 1.00 91.50 72 GLU A O 1
ATOM 582 N N . SER A 1 73 ? 6.995 6.643 1.667 1.00 87.12 73 SER A N 1
ATOM 583 C CA . SER A 1 73 ? 6.618 6.550 3.085 1.00 87.12 73 SER A CA 1
ATOM 584 C C . SER A 1 73 ? 7.410 5.514 3.895 1.00 87.12 73 SER A C 1
ATOM 586 O O . SER A 1 73 ? 7.242 5.428 5.113 1.00 87.12 73 SER A O 1
ATOM 588 N N . GLY A 1 74 ? 8.276 4.728 3.249 1.00 88.19 74 GLY A N 1
ATOM 589 C CA . GLY A 1 74 ? 9.112 3.715 3.895 1.00 88.19 74 GLY A CA 1
ATOM 590 C C . GLY A 1 74 ? 8.374 2.439 4.316 1.00 88.19 74 GLY A C 1
ATOM 591 O O . GLY A 1 74 ? 8.950 1.612 5.023 1.00 88.19 74 GLY A O 1
ATOM 592 N N . LEU A 1 75 ? 7.116 2.255 3.898 1.00 87.31 75 LEU A N 1
ATOM 593 C CA . LEU A 1 75 ? 6.328 1.057 4.220 1.00 87.31 75 LEU A CA 1
ATOM 594 C C . LEU A 1 75 ? 6.684 -0.148 3.358 1.00 87.31 75 LEU A C 1
ATOM 596 O O . LEU A 1 75 ? 6.610 -1.293 3.812 1.00 87.31 75 LEU A O 1
ATOM 600 N N . ILE A 1 76 ? 7.063 0.108 2.112 1.00 92.12 76 ILE A N 1
ATOM 601 C CA . ILE A 1 76 ? 7.514 -0.918 1.182 1.00 92.12 76 ILE A CA 1
ATOM 602 C C . ILE A 1 76 ? 8.875 -0.521 0.620 1.00 92.12 76 ILE A C 1
ATOM 604 O O . ILE A 1 76 ? 9.243 0.651 0.586 1.00 92.12 76 ILE A O 1
ATOM 608 N N . VAL A 1 77 ? 9.637 -1.510 0.178 1.00 93.06 77 VAL A N 1
ATOM 609 C CA . VAL A 1 77 ? 10.928 -1.314 -0.479 1.00 93.06 77 VAL A CA 1
ATOM 610 C C . VAL A 1 77 ? 10.788 -1.556 -1.971 1.00 93.06 77 VAL A C 1
ATOM 612 O O . VAL A 1 77 ? 10.088 -2.477 -2.393 1.00 93.06 77 VAL A O 1
ATOM 615 N N . ARG A 1 78 ? 11.491 -0.746 -2.766 1.00 95.25 78 ARG A N 1
ATOM 616 C CA . ARG A 1 78 ? 11.677 -0.975 -4.200 1.00 95.25 78 ARG A CA 1
ATOM 617 C C . ARG A 1 78 ? 13.010 -1.673 -4.441 1.00 95.25 78 ARG A C 1
ATOM 619 O O . ARG A 1 78 ? 14.024 -1.276 -3.871 1.00 95.25 78 ARG A O 1
ATOM 626 N N . ARG A 1 79 ? 13.015 -2.672 -5.317 1.00 94.31 79 ARG A N 1
ATOM 627 C CA . ARG A 1 79 ? 14.220 -3.286 -5.880 1.00 94.31 79 ARG A CA 1
ATOM 628 C C . ARG A 1 79 ? 14.140 -3.235 -7.396 1.00 94.31 79 ARG A C 1
ATOM 630 O O . ARG A 1 79 ? 13.131 -3.632 -7.972 1.00 94.31 79 ARG A O 1
ATOM 637 N N . ASP A 1 80 ? 15.204 -2.751 -8.015 1.00 93.81 80 ASP A N 1
ATOM 638 C CA . ASP A 1 80 ? 15.348 -2.727 -9.466 1.00 93.81 80 ASP A CA 1
ATOM 639 C C . ASP A 1 80 ? 16.066 -4.018 -9.906 1.00 93.81 80 ASP A C 1
ATOM 641 O O . ASP A 1 80 ? 17.140 -4.337 -9.397 1.00 93.81 80 ASP A O 1
ATOM 645 N N . CYS A 1 81 ? 15.455 -4.791 -10.807 1.00 88.06 81 CYS A N 1
ATOM 646 C CA . CYS A 1 81 ? 15.982 -6.055 -11.329 1.00 88.06 81 CYS A CA 1
ATOM 647 C C . CYS A 1 81 ? 15.721 -6.116 -12.836 1.00 88.06 81 CYS A C 1
ATOM 649 O O . CYS A 1 81 ? 14.573 -6.015 -13.260 1.00 88.06 81 CYS A O 1
ATOM 651 N N . ASP A 1 82 ? 16.785 -6.203 -13.638 1.00 87.19 82 ASP A N 1
ATOM 652 C CA . ASP A 1 82 ? 16.739 -6.264 -15.108 1.00 87.19 82 ASP A CA 1
ATOM 653 C C . ASP A 1 82 ? 15.833 -5.203 -15.765 1.00 87.19 82 ASP A C 1
ATOM 655 O O . ASP A 1 82 ? 15.112 -5.456 -16.726 1.00 87.19 82 ASP A O 1
ATOM 659 N N . GLY A 1 83 ? 15.851 -3.979 -15.222 1.00 83.88 83 GLY A N 1
ATOM 660 C CA . GLY A 1 83 ? 15.042 -2.857 -15.714 1.00 83.88 83 GLY A CA 1
ATOM 661 C C . GLY A 1 83 ? 13.582 -2.855 -15.241 1.00 83.88 83 GLY A C 1
ATOM 662 O O . GLY A 1 83 ? 12.857 -1.900 -15.523 1.00 83.88 83 GLY A O 1
ATOM 663 N N . ALA A 1 84 ? 13.154 -3.866 -14.482 1.00 87.06 84 ALA A N 1
ATOM 664 C CA . ALA A 1 84 ? 11.849 -3.927 -13.836 1.00 87.06 84 ALA A CA 1
ATOM 665 C C . ALA A 1 84 ? 11.921 -3.513 -12.356 1.00 87.06 84 ALA A C 1
ATOM 667 O O . ALA A 1 84 ? 12.892 -3.783 -11.647 1.00 87.06 84 ALA A O 1
ATOM 668 N N . ARG A 1 85 ? 10.855 -2.856 -11.881 1.00 94.50 85 ARG A N 1
ATOM 669 C CA . ARG A 1 85 ? 10.695 -2.427 -10.484 1.00 94.50 85 ARG A CA 1
ATOM 670 C C . ARG A 1 85 ? 9.843 -3.434 -9.731 1.00 94.50 85 ARG A C 1
ATOM 672 O O . ARG A 1 85 ? 8.664 -3.588 -10.046 1.00 94.50 85 ARG A O 1
ATOM 679 N N . PHE A 1 86 ? 10.418 -4.043 -8.705 1.00 95.88 86 PHE A N 1
ATOM 680 C CA . PHE A 1 86 ? 9.719 -4.925 -7.779 1.00 95.88 86 PHE A CA 1
ATOM 681 C C . PHE A 1 86 ? 9.535 -4.242 -6.432 1.00 95.88 86 PHE A C 1
ATOM 683 O O . PHE A 1 86 ? 10.421 -3.539 -5.945 1.00 95.88 86 PHE A O 1
ATOM 690 N N . TYR A 1 87 ? 8.384 -4.479 -5.821 1.00 96.00 87 TYR A N 1
ATOM 691 C CA . TYR A 1 87 ? 7.981 -3.886 -4.559 1.00 96.00 87 TYR A CA 1
ATOM 692 C C . TYR A 1 87 ? 7.662 -4.993 -3.555 1.00 96.00 87 TYR A C 1
ATOM 694 O O . TYR A 1 87 ? 6.998 -5.972 -3.899 1.00 96.00 87 TYR A O 1
ATOM 702 N N . GLY A 1 88 ? 8.135 -4.842 -2.320 1.00 93.38 88 GLY A N 1
ATOM 703 C CA . GLY A 1 88 ? 7.906 -5.793 -1.230 1.00 93.38 88 GLY A CA 1
ATOM 704 C C . GLY A 1 88 ? 7.860 -5.098 0.126 1.00 93.38 88 GLY A C 1
ATOM 705 O O . GLY A 1 88 ? 8.227 -3.930 0.236 1.00 93.38 88 GLY A O 1
ATOM 706 N N . LEU A 1 89 ? 7.402 -5.794 1.166 1.00 91.12 89 LEU A N 1
ATOM 707 C CA . LEU A 1 89 ? 7.249 -5.199 2.496 1.00 91.12 89 LEU A CA 1
ATOM 708 C C . LEU A 1 89 ? 8.603 -4.748 3.070 1.00 91.12 89 LEU A C 1
ATOM 710 O O . LEU A 1 89 ? 9.588 -5.489 3.025 1.00 91.12 89 LEU A O 1
ATOM 714 N N . ALA A 1 90 ? 8.656 -3.550 3.656 1.00 87.12 90 ALA A N 1
ATOM 715 C CA . ALA A 1 90 ? 9.829 -3.131 4.410 1.00 87.12 90 ALA A CA 1
ATOM 716 C C . ALA A 1 90 ? 9.935 -3.946 5.710 1.00 87.12 90 ALA A C 1
ATOM 718 O O . ALA A 1 90 ? 8.986 -4.058 6.483 1.00 87.12 90 ALA A O 1
ATOM 719 N N . THR A 1 91 ? 11.111 -4.507 5.994 1.00 77.31 91 THR A N 1
ATOM 720 C CA . THR A 1 91 ? 11.320 -5.398 7.151 1.00 77.31 91 THR A CA 1
ATOM 721 C C . THR A 1 91 ? 11.669 -4.660 8.446 1.00 77.31 91 THR A C 1
ATOM 723 O O . THR A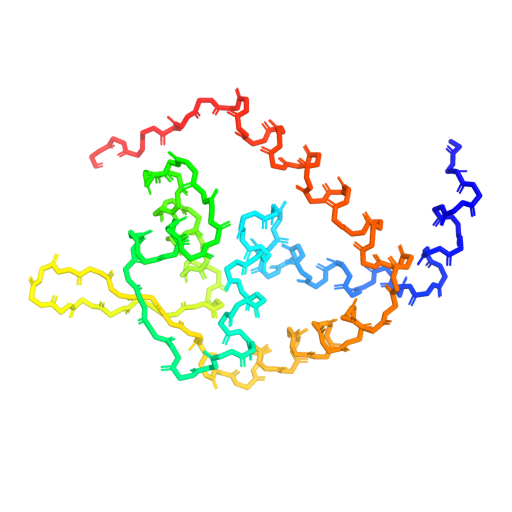 1 91 ? 12.013 -5.314 9.430 1.00 77.31 91 THR A O 1
ATOM 726 N N . GLY A 1 92 ? 11.607 -3.325 8.453 1.00 75.38 92 GLY A N 1
ATOM 727 C CA . GLY A 1 92 ? 11.986 -2.492 9.593 1.00 75.38 92 GLY A CA 1
ATOM 728 C C . GLY A 1 92 ? 11.093 -2.713 10.815 1.00 75.38 92 GLY A C 1
ATOM 729 O O . GLY A 1 92 ? 9.874 -2.850 10.700 1.00 75.38 92 GLY A O 1
ATOM 730 N N . GLU A 1 93 ? 11.697 -2.706 12.003 1.00 66.88 93 GLU A N 1
ATOM 731 C CA . GLU A 1 93 ? 11.003 -2.948 13.276 1.00 66.88 93 GLU A CA 1
ATOM 732 C C . GLU A 1 93 ? 9.872 -1.934 13.529 1.00 66.88 93 GLU A C 1
ATOM 734 O O . GLU A 1 93 ? 8.800 -2.294 14.012 1.00 66.88 93 GLU A O 1
ATOM 739 N N . VAL A 1 94 ? 10.074 -0.682 13.108 1.00 66.00 94 VAL A N 1
ATOM 740 C CA . VAL A 1 94 ? 9.081 0.401 13.195 1.00 66.00 94 VAL A CA 1
ATOM 741 C C . VAL A 1 94 ? 7.846 0.109 12.337 1.00 66.00 94 VAL A C 1
ATOM 743 O O . VAL A 1 94 ? 6.724 0.325 12.789 1.00 66.00 94 VAL A O 1
ATOM 746 N N . VAL A 1 95 ? 8.032 -0.430 11.128 1.00 70.38 95 VAL A N 1
ATOM 747 C CA . VAL A 1 95 ? 6.927 -0.786 10.222 1.00 70.38 95 VAL A CA 1
ATOM 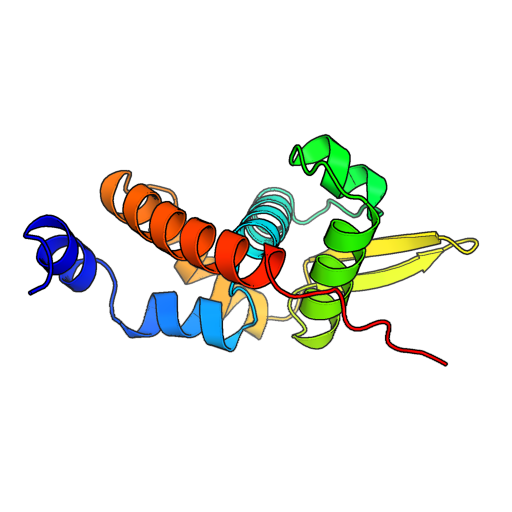748 C C . VAL A 1 95 ? 6.127 -1.944 10.810 1.00 70.38 95 VAL A C 1
ATOM 750 O O . VAL A 1 95 ? 4.903 -1.868 10.882 1.00 70.38 95 VAL A O 1
ATOM 753 N N . ARG A 1 96 ? 6.802 -2.979 11.326 1.00 70.56 96 ARG A N 1
ATOM 754 C CA . ARG A 1 96 ? 6.113 -4.110 11.965 1.00 70.56 96 ARG A CA 1
ATOM 755 C C . ARG A 1 96 ? 5.343 -3.700 13.215 1.00 70.56 96 ARG A C 1
ATOM 757 O O . ARG A 1 96 ? 4.212 -4.134 13.390 1.00 70.56 96 ARG A O 1
ATOM 764 N N . ARG A 1 97 ? 5.937 -2.866 14.073 1.00 69.12 97 ARG A N 1
ATOM 765 C CA . ARG A 1 97 ? 5.314 -2.453 15.335 1.00 69.12 97 ARG A CA 1
ATOM 766 C C . ARG A 1 97 ? 4.115 -1.534 15.104 1.00 69.12 97 ARG A C 1
ATOM 768 O O . ARG A 1 97 ? 3.070 -1.753 15.707 1.00 69.12 97 ARG A O 1
ATOM 775 N N . ASN A 1 98 ? 4.255 -0.540 14.227 1.00 69.44 98 ASN A N 1
ATOM 776 C CA . ASN A 1 98 ? 3.216 0.470 14.023 1.00 69.44 98 ASN A CA 1
ATOM 777 C C . ASN A 1 98 ? 2.093 -0.026 13.112 1.00 69.44 98 ASN A C 1
ATOM 779 O O . ASN A 1 98 ? 0.931 0.270 13.365 1.00 69.44 98 ASN A O 1
ATOM 783 N N . LEU A 1 99 ? 2.423 -0.778 12.060 1.00 74.56 99 LEU A N 1
ATOM 784 C CA . LEU A 1 99 ? 1.427 -1.222 11.091 1.00 74.56 99 LEU A CA 1
ATOM 785 C C . LEU A 1 99 ? 0.830 -2.584 11.435 1.00 74.56 99 LEU A C 1
ATOM 787 O O . LEU A 1 99 ? -0.361 -2.790 11.224 1.00 74.56 99 LEU A O 1
ATOM 791 N N . GLY A 1 100 ? 1.635 -3.490 11.993 1.00 72.94 100 GLY A N 1
ATOM 792 C CA . GLY A 1 100 ? 1.190 -4.841 12.322 1.00 72.94 100 GLY A CA 1
ATOM 793 C C . GLY A 1 100 ? 0.107 -4.858 13.383 1.00 72.94 100 GLY A C 1
ATOM 794 O O . GLY A 1 100 ? -0.959 -5.415 13.161 1.00 72.94 100 GLY A O 1
ATOM 795 N N . GLY A 1 101 ? 0.315 -4.125 14.481 1.00 74.00 101 GLY A N 1
ATOM 796 C CA . GLY A 1 101 ? -0.690 -4.024 15.539 1.00 74.00 101 GLY A CA 1
ATOM 797 C C . GLY A 1 101 ? -2.029 -3.464 15.053 1.00 74.00 101 GLY A C 1
ATOM 798 O O . GLY A 1 101 ? -3.069 -3.874 15.555 1.00 74.00 101 GLY A O 1
ATOM 799 N N . VAL A 1 102 ? -2.012 -2.570 14.061 1.00 76.62 102 VAL A N 1
ATOM 800 C CA . VAL A 1 102 ? -3.222 -1.980 13.479 1.00 76.62 102 VAL A CA 1
ATOM 801 C C . VAL A 1 102 ? -3.879 -2.949 12.492 1.00 76.62 102 VAL A C 1
ATOM 803 O O . VAL A 1 102 ? -5.072 -3.212 12.597 1.00 76.62 102 VAL A O 1
ATOM 806 N N . LEU A 1 103 ? -3.121 -3.543 11.567 1.00 79.19 103 LEU A N 1
ATOM 807 C CA . LEU A 1 103 ? -3.660 -4.497 10.590 1.00 79.19 103 LEU A CA 1
ATOM 808 C C . LEU A 1 103 ? -4.204 -5.775 11.245 1.00 79.19 103 LEU A C 1
ATOM 810 O O . LEU A 1 103 ? -5.267 -6.251 10.844 1.00 79.19 103 LEU A O 1
ATOM 814 N N . ASP A 1 104 ? -3.535 -6.284 12.279 1.00 77.94 104 ASP A N 1
ATOM 815 C CA . ASP A 1 104 ? -3.948 -7.496 12.990 1.00 77.94 104 ASP A CA 1
ATOM 816 C C . ASP A 1 104 ? -5.238 -7.272 13.804 1.00 77.94 104 ASP A C 1
ATOM 818 O O . ASP A 1 104 ? -6.064 -8.177 13.903 1.00 77.94 104 ASP A O 1
ATOM 822 N N . ARG A 1 105 ? -5.458 -6.059 14.340 1.00 72.50 105 ARG A N 1
ATOM 823 C CA . ARG A 1 105 ? -6.675 -5.693 15.100 1.00 72.50 105 ARG A CA 1
ATOM 824 C C . ARG A 1 105 ? -7.852 -5.275 14.227 1.00 72.50 105 ARG A C 1
ATOM 826 O O . ARG A 1 105 ? -8.996 -5.502 14.601 1.00 72.50 105 ARG A O 1
ATOM 833 N N . LEU A 1 106 ? -7.583 -4.688 13.063 1.00 68.88 106 LEU A N 1
ATOM 834 C CA . LEU A 1 106 ? -8.615 -4.269 12.110 1.00 68.88 106 LEU A CA 1
ATOM 835 C C . LEU A 1 106 ? -9.206 -5.434 11.309 1.00 68.88 106 LEU A C 1
ATOM 837 O O . LEU A 1 106 ? -10.315 -5.322 10.794 1.00 68.88 106 LEU A O 1
ATOM 841 N N . SER A 1 107 ? -8.463 -6.532 11.161 1.00 62.50 107 SER A N 1
ATOM 842 C CA . SER A 1 107 ? -8.883 -7.689 10.367 1.00 62.50 107 SER A CA 1
ATOM 843 C C . SER A 1 107 ? -10.015 -8.549 10.975 1.00 62.50 107 SER A C 1
ATOM 845 O O . SER A 1 107 ? -10.754 -9.122 10.172 1.00 62.50 107 SER A O 1
ATOM 847 N N . PRO A 1 108 ? -10.169 -8.717 12.308 1.00 62.38 108 PRO A N 1
ATOM 848 C CA . PRO A 1 108 ? -11.204 -9.591 12.874 1.00 62.38 108 PRO A CA 1
ATOM 849 C C . PRO A 1 108 ? -12.586 -8.952 13.086 1.00 62.38 108 PRO A C 1
ATOM 851 O O . PRO A 1 108 ? -13.553 -9.704 13.172 1.00 62.38 108 PRO A O 1
ATOM 854 N N . GLU A 1 109 ? -12.726 -7.623 13.165 1.00 68.31 109 GLU A N 1
ATOM 855 C CA . GLU A 1 109 ? -14.020 -6.983 13.464 1.00 68.31 109 GLU A CA 1
ATOM 856 C C . GLU A 1 109 ? -14.726 -6.436 12.204 1.00 68.31 109 GLU A C 1
ATOM 858 O O . GLU A 1 109 ? -14.299 -5.419 11.648 1.00 68.31 109 GLU A O 1
ATOM 863 N N . PRO A 1 110 ? -15.840 -7.051 11.744 1.00 71.62 110 PRO A N 1
ATOM 864 C CA . PRO A 1 110 ? -16.489 -6.681 10.481 1.00 71.62 110 PRO A CA 1
ATOM 865 C C . PRO A 1 110 ? -17.005 -5.239 10.435 1.00 71.62 110 PRO A C 1
ATOM 867 O O . PRO A 1 110 ? -16.962 -4.600 9.383 1.00 71.62 110 PRO A O 1
ATOM 870 N N . GLU A 1 111 ? -17.489 -4.713 11.563 1.00 75.25 111 GLU A N 1
ATOM 871 C CA . GLU A 1 111 ? -18.020 -3.346 11.659 1.00 75.25 111 GLU A CA 1
ATOM 872 C C . GLU A 1 111 ? -16.907 -2.301 11.508 1.00 75.25 111 GLU A C 1
ATOM 874 O O . GLU A 1 111 ? -17.039 -1.332 10.754 1.00 75.25 111 GLU A O 1
ATOM 879 N N . VAL A 1 112 ? -15.777 -2.547 12.172 1.00 71.25 112 VAL A N 1
ATOM 880 C CA . VAL A 1 112 ? -14.579 -1.705 12.142 1.00 71.25 112 VAL A CA 1
ATOM 881 C C . VAL A 1 112 ? -13.950 -1.717 10.749 1.00 71.25 112 VAL A C 1
ATOM 883 O O . VAL A 1 112 ? -13.673 -0.661 10.170 1.00 71.25 112 VAL A O 1
ATOM 886 N N . TYR A 1 113 ? -13.800 -2.909 10.168 1.00 75.31 113 TYR A N 1
ATOM 887 C CA . TYR A 1 113 ? -13.301 -3.077 8.808 1.00 75.31 113 TYR A CA 1
ATOM 888 C C . TYR A 1 113 ? -14.204 -2.379 7.783 1.00 75.31 113 TYR A C 1
ATOM 890 O O . TYR A 1 113 ? -13.718 -1.642 6.923 1.00 75.31 113 TYR A O 1
ATOM 898 N N . GLY A 1 114 ? -15.526 -2.556 7.893 1.00 77.38 114 GLY A N 1
ATOM 899 C CA . GLY A 1 114 ? -16.505 -1.938 6.997 1.00 77.38 114 GLY A CA 1
ATOM 900 C C . GLY A 1 114 ? -16.454 -0.410 7.024 1.00 77.38 114 GLY A C 1
ATOM 901 O O . GLY A 1 114 ? -16.454 0.233 5.971 1.00 77.38 114 GLY A O 1
ATOM 902 N N . TRP A 1 115 ? -16.343 0.186 8.211 1.00 81.19 115 TRP A N 1
ATOM 903 C CA . TRP A 1 115 ? -16.202 1.635 8.360 1.00 81.19 115 TRP A CA 1
ATOM 904 C C . TRP A 1 115 ? -14.880 2.163 7.784 1.00 81.19 115 TRP A C 1
ATOM 906 O O . TRP A 1 115 ? -14.877 3.147 7.033 1.00 81.19 115 TRP A O 1
ATOM 916 N N . LEU A 1 116 ? -13.756 1.492 8.069 1.00 79.25 116 LEU A N 1
ATOM 917 C CA . LEU A 1 116 ? -12.444 1.874 7.538 1.00 79.25 116 LEU A CA 1
ATOM 918 C C . LEU A 1 116 ? -12.442 1.812 6.009 1.00 79.25 116 LEU A C 1
ATOM 920 O O . LEU A 1 116 ? -11.996 2.749 5.338 1.00 79.25 116 LEU A O 1
ATOM 924 N N . PHE A 1 117 ? -12.999 0.733 5.461 1.00 82.19 117 PHE A N 1
ATOM 925 C CA . PHE A 1 117 ? -13.138 0.530 4.028 1.00 82.19 117 PHE A CA 1
ATOM 926 C C . PHE A 1 117 ? -13.920 1.675 3.376 1.00 82.19 117 PHE A C 1
ATOM 928 O O . PHE A 1 117 ? -13.466 2.235 2.378 1.00 82.19 117 PHE A O 1
ATOM 935 N N . GLN A 1 118 ? -15.054 2.082 3.957 1.00 82.38 118 GLN A N 1
ATOM 936 C CA . GLN A 1 118 ? -15.856 3.194 3.436 1.00 82.38 118 GLN A CA 1
ATOM 937 C C . GLN A 1 118 ? -15.078 4.516 3.426 1.00 82.38 118 GLN A C 1
ATOM 939 O O . GLN A 1 118 ? -15.096 5.234 2.421 1.00 82.38 118 GLN A O 1
ATOM 944 N N . ARG A 1 119 ? -14.341 4.833 4.500 1.00 83.62 119 ARG A N 1
ATOM 945 C CA . ARG A 1 119 ? -13.517 6.054 4.554 1.00 83.62 119 ARG A CA 1
ATOM 946 C C . ARG A 1 119 ? -12.394 6.042 3.523 1.00 83.62 119 ARG A C 1
ATOM 948 O O . ARG A 1 119 ? -12.197 7.035 2.817 1.00 83.62 119 ARG A O 1
ATOM 955 N N . LEU A 1 120 ? -11.674 4.932 3.397 1.00 85.56 120 LEU A N 1
ATOM 956 C CA . LEU A 1 120 ? -10.602 4.790 2.413 1.00 85.56 120 LEU A CA 1
ATOM 957 C C . LEU A 1 120 ? -11.137 4.815 0.975 1.00 85.56 120 LEU A C 1
ATOM 959 O O . LEU A 1 120 ? -10.525 5.438 0.103 1.00 85.56 120 LEU A O 1
ATOM 963 N N . ALA A 1 121 ? -12.300 4.213 0.716 1.00 84.12 121 ALA A N 1
ATOM 964 C CA . ALA A 1 121 ? -12.972 4.277 -0.580 1.00 84.12 121 ALA A CA 1
ATOM 965 C C . ALA A 1 121 ? -13.359 5.721 -0.941 1.00 84.12 121 ALA A C 1
ATOM 967 O O . ALA A 1 121 ? -13.048 6.184 -2.040 1.00 84.12 121 ALA A O 1
ATOM 968 N N . ALA A 1 122 ? -13.943 6.476 -0.003 1.00 84.12 122 ALA A N 1
ATOM 969 C CA . ALA A 1 122 ? -14.276 7.886 -0.213 1.00 84.12 122 ALA A CA 1
ATOM 970 C C . ALA A 1 122 ? -13.032 8.731 -0.546 1.00 84.12 122 ALA A C 1
ATOM 972 O O . ALA A 1 122 ? -13.046 9.540 -1.479 1.00 84.12 122 ALA A O 1
ATOM 973 N N . ARG A 1 123 ? -11.917 8.505 0.160 1.00 82.69 123 ARG A N 1
ATOM 974 C CA . ARG A 1 123 ? -10.633 9.161 -0.143 1.00 82.69 123 ARG A CA 1
ATOM 975 C C . ARG A 1 123 ? -10.083 8.758 -1.509 1.00 82.69 123 ARG A C 1
ATOM 977 O O . ARG A 1 123 ? -9.631 9.626 -2.253 1.00 82.69 123 ARG A O 1
ATOM 984 N N . SER A 1 124 ? -10.200 7.484 -1.877 1.00 82.38 124 SER A N 1
ATOM 985 C CA . SER A 1 124 ? -9.787 6.971 -3.191 1.00 82.38 124 SER A CA 1
ATOM 986 C C . SER A 1 124 ? -10.560 7.632 -4.326 1.00 82.38 124 SER A C 1
ATOM 988 O O . SER A 1 124 ? -9.957 8.036 -5.314 1.00 82.38 124 SER A O 1
ATOM 990 N N . LEU A 1 125 ? -11.877 7.813 -4.176 1.00 82.62 125 LEU A N 1
ATOM 991 C CA . LEU A 1 125 ? -12.708 8.521 -5.153 1.00 82.62 125 LEU A CA 1
ATOM 992 C C . LEU A 1 125 ? -12.287 9.989 -5.289 1.00 82.62 125 LEU A C 1
ATOM 994 O O . LEU A 1 125 ? -12.147 10.495 -6.403 1.00 82.62 125 LEU A O 1
ATOM 998 N N . ASN A 1 126 ? -12.017 10.663 -4.170 1.00 82.00 126 ASN A N 1
ATOM 999 C CA . ASN A 1 126 ? -11.521 12.039 -4.184 1.00 82.00 126 ASN A CA 1
ATOM 1000 C C . ASN A 1 126 ? -10.145 12.153 -4.854 1.00 82.00 126 ASN A C 1
ATOM 1002 O O . ASN A 1 126 ? -9.918 13.080 -5.632 1.00 82.00 126 ASN A O 1
ATOM 1006 N N . LYS A 1 127 ? -9.241 11.200 -4.604 1.00 78.38 127 LYS A N 1
ATOM 1007 C CA . LYS A 1 127 ? -7.927 11.126 -5.256 1.00 78.38 127 LYS A CA 1
ATOM 1008 C C . LYS A 1 127 ? -8.060 10.814 -6.745 1.00 78.38 127 LYS A C 1
ATOM 1010 O O . LYS A 1 127 ? -7.399 11.443 -7.561 1.00 78.38 127 LYS A O 1
ATOM 1015 N N . ALA A 1 128 ? -8.972 9.918 -7.112 1.00 77.44 128 ALA A N 1
ATOM 1016 C CA . ALA A 1 128 ? -9.220 9.521 -8.489 1.00 77.44 128 ALA A CA 1
ATOM 1017 C C . ALA A 1 128 ? -9.767 10.651 -9.367 1.00 77.44 128 ALA A C 1
ATOM 1019 O O . ALA A 1 128 ? -9.494 10.657 -10.567 1.00 77.44 128 ALA A O 1
ATOM 1020 N N . ARG A 1 129 ? -10.518 11.586 -8.773 1.00 78.75 129 ARG A N 1
ATOM 1021 C CA . ARG A 1 129 ? -11.023 12.798 -9.434 1.00 78.75 129 ARG A CA 1
ATOM 1022 C C . ARG A 1 129 ? -9.939 13.849 -9.666 1.00 78.75 129 ARG A C 1
ATOM 1024 O O . ARG A 1 129 ? -10.146 14.756 -10.467 1.00 78.75 129 ARG A O 1
ATOM 1031 N N . ARG A 1 130 ? -8.794 13.757 -8.981 1.00 75.25 130 ARG A N 1
ATOM 1032 C CA . ARG A 1 130 ? -7.671 14.667 -9.219 1.00 75.25 130 ARG A CA 1
ATOM 1033 C C . ARG A 1 130 ? -6.925 14.218 -10.477 1.00 75.25 130 ARG A C 1
ATOM 1035 O O . ARG A 1 130 ? -6.635 13.027 -10.612 1.00 75.25 130 ARG A O 1
ATOM 1042 N N . PRO A 1 131 ? -6.592 15.139 -11.396 1.00 72.12 131 PRO A N 1
ATOM 1043 C CA . PRO A 1 131 ? -5.711 14.805 -12.502 1.00 72.12 131 PRO A CA 1
ATOM 1044 C C . PRO A 1 131 ? -4.380 14.313 -11.934 1.00 72.12 131 PRO A C 1
ATOM 1046 O O . PRO A 1 131 ? -3.840 14.916 -11.001 1.00 72.12 131 PRO A O 1
ATOM 1049 N N . LEU A 1 132 ? -3.862 13.215 -12.492 1.00 65.19 132 LEU A N 1
ATOM 1050 C CA . LEU A 1 132 ? -2.506 12.770 -12.201 1.00 65.19 132 LEU A CA 1
ATOM 1051 C C . LEU A 1 132 ? -1.590 13.934 -12.570 1.00 65.19 132 LEU A C 1
ATOM 1053 O O . LEU A 1 132 ? -1.452 14.284 -13.744 1.00 65.19 132 LEU A O 1
ATOM 1057 N N . ARG A 1 133 ? -1.011 14.594 -11.564 1.00 59.28 133 ARG A N 1
ATOM 1058 C CA . ARG A 1 133 ? 0.064 15.542 -11.820 1.00 59.28 133 ARG A CA 1
ATOM 1059 C C . ARG A 1 133 ? 1.190 14.710 -12.408 1.00 59.28 133 ARG A C 1
ATOM 1061 O O . ARG A 1 133 ? 1.873 14.003 -11.675 1.00 59.28 133 ARG A O 1
ATOM 1068 N N . ARG A 1 134 ? 1.359 14.779 -13.732 1.00 47.84 134 ARG A N 1
ATOM 1069 C CA . ARG A 1 134 ? 2.595 14.353 -14.383 1.00 47.84 134 ARG A CA 1
ATOM 1070 C C . ARG A 1 134 ? 3.716 15.052 -13.619 1.00 47.84 134 ARG A C 1
ATOM 1072 O O . ARG A 1 134 ? 3.846 16.272 -13.731 1.00 47.84 134 ARG A O 1
ATOM 1079 N N . ARG A 1 135 ? 4.492 14.306 -12.826 1.00 44.47 135 ARG A N 1
ATOM 1080 C CA . ARG A 1 135 ? 5.867 14.696 -12.504 1.00 44.47 135 ARG A CA 1
ATOM 1081 C C . ARG A 1 135 ? 6.567 14.731 -13.866 1.00 44.47 135 ARG A C 1
ATOM 1083 O O . ARG A 1 135 ? 6.942 13.703 -14.416 1.00 44.47 135 ARG A O 1
ATOM 1090 N N . ARG A 1 136 ? 6.510 15.898 -14.506 1.00 36.97 136 ARG A N 1
ATOM 1091 C CA . ARG A 1 136 ? 7.182 16.198 -15.765 1.00 36.97 136 ARG A CA 1
ATOM 1092 C C . ARG A 1 136 ? 8.649 16.410 -15.396 1.00 36.97 136 ARG A C 1
ATOM 1094 O O . ARG A 1 136 ? 8.893 17.348 -14.648 1.00 36.97 136 ARG A O 1
ATOM 1101 N N . ALA A 1 137 ? 9.504 15.563 -15.973 1.00 38.06 137 ALA A N 1
ATOM 1102 C CA . ALA A 1 137 ? 10.963 15.664 -16.091 1.00 38.06 137 ALA A CA 1
ATOM 1103 C C . ALA A 1 137 ? 11.759 15.718 -14.778 1.00 38.06 137 ALA A C 1
ATOM 1105 O O . ALA A 1 137 ? 11.651 16.717 -14.038 1.00 38.06 137 ALA A O 1
#

pLDDT: mean 79.83, std 14.74, range [36.97, 96.25]

Foldseek 3Di:
DDDPLRVVLCVLDPPVLVVLCVLLVVQADLLVQVLLVLLVVQVDKDALVVSCVVVVNPDSVVSNVSQVSNVVSQQWPWDADPNTIIIGGRPDPCNCVNVVVSSVSQPPDPSNVVVSNVSNHVSNVVVVPDPPPPPDD

Radius of gyration: 15.52 Å; chains: 1; bounding box: 42×29×37 Å

Sequence (137 aa):
MLSVNETRVAHLLADDEVGVLWKSGVDDLAKYRIVEHLWREPHTAGDAAYFARRLGFHSLERTQVSLDELVESGLIVRRDCDGARFYGLATGEVVRRNLGGVLDRLSPEPEVYGWLFQRLAARSLNKARRPLRRRRA